Protein AF-A0A7J8MWJ6-F1 (afdb_monomer_lite)

Radius of gyration: 22.15 Å; chains: 1; bounding box: 39×60×74 Å

Sequence (173 aa):
MPGTSEEMNQNSCANGLIQNSNGSLEEKLDELRHLMGKMEGDPLRIVGVGAGAWGSVFTALLQDSYGHLRDKVLIRIWRRPGKIVDKATAEHLFEVINSREDVLRRLIRRCAYLKYVEARLGDRTLYADEILKDGFCLNMIDTPLCPLKVVTNLQEAVWDADIVINGLPSTET

pLDDT: mean 87.88, std 19.72, range [32.34, 98.62]

Structure (mmCIF, N/CA/C/O backbone):
data_AF-A0A7J8MWJ6-F1
#
_entry.id   AF-A0A7J8MWJ6-F1
#
loop_
_atom_site.group_PDB
_atom_site.id
_atom_site.type_symbol
_atom_site.label_atom_id
_atom_site.label_alt_id
_atom_site.label_comp_id
_atom_site.label_asym_id
_atom_site.label_entity_id
_atom_site.label_seq_id
_atom_site.pdbx_PDB_ins_code
_atom_site.Cartn_x
_atom_site.Cartn_y
_atom_site.Cartn_z
_atom_site.occupancy
_atom_site.B_iso_or_equiv
_atom_site.auth_seq_id
_atom_site.auth_comp_id
_atom_site.auth_asym_id
_atom_site.auth_atom_id
_atom_site.pdbx_PDB_model_num
ATOM 1 N N . MET A 1 1 ? -0.808 43.555 56.488 1.00 38.00 1 MET A N 1
ATOM 2 C CA . MET A 1 1 ? -1.208 44.323 55.291 1.00 38.00 1 MET A CA 1
ATOM 3 C C . MET A 1 1 ? -0.033 44.298 54.316 1.00 38.00 1 MET A C 1
ATOM 5 O O . MET A 1 1 ? 0.822 45.168 54.416 1.00 38.00 1 MET A O 1
ATOM 9 N N . PRO A 1 2 ? 0.113 43.250 53.487 1.00 34.22 2 PRO A N 1
ATOM 10 C CA . PRO A 1 2 ? 1.170 43.175 52.484 1.00 34.22 2 PRO A CA 1
ATOM 11 C C . PRO A 1 2 ? 0.723 43.844 51.178 1.00 34.22 2 PRO A C 1
ATOM 13 O O . PRO A 1 2 ? -0.442 43.751 50.796 1.00 34.22 2 PRO A O 1
ATOM 16 N N . GLY A 1 3 ? 1.659 44.548 50.542 1.00 33.34 3 GLY A N 1
ATOM 17 C CA . GLY A 1 3 ? 1.476 45.249 49.277 1.00 33.34 3 GLY A CA 1
ATOM 18 C C . GLY A 1 3 ? 1.374 44.303 48.082 1.00 33.34 3 GLY A C 1
ATOM 19 O O . GLY A 1 3 ? 2.004 43.249 48.037 1.00 33.34 3 GLY A O 1
ATOM 20 N N . THR A 1 4 ? 0.544 44.719 47.138 1.00 39.56 4 THR A N 1
ATOM 21 C CA . THR A 1 4 ? 0.190 44.079 45.875 1.00 39.56 4 THR A CA 1
ATOM 22 C C . THR A 1 4 ? 1.368 44.099 44.899 1.00 39.56 4 THR A C 1
ATOM 24 O O . THR A 1 4 ? 1.900 45.164 44.599 1.00 39.56 4 THR A O 1
ATOM 27 N N . SER A 1 5 ? 1.748 42.936 44.372 1.00 37.25 5 SER A N 1
ATOM 28 C CA . SER A 1 5 ? 2.574 42.808 43.169 1.00 37.25 5 SER A CA 1
ATOM 29 C C . SER A 1 5 ? 1.664 42.507 41.978 1.00 37.25 5 SER A C 1
ATOM 31 O O . SER A 1 5 ? 0.960 41.499 41.976 1.00 37.25 5 SER A O 1
ATOM 33 N N . GLU A 1 6 ? 1.653 43.408 40.997 1.00 39.41 6 GLU A N 1
ATOM 34 C CA . GLU A 1 6 ? 0.983 43.240 39.707 1.00 39.41 6 GLU A CA 1
ATOM 35 C C . GLU A 1 6 ? 1.695 42.153 38.886 1.00 39.41 6 GLU A C 1
ATOM 37 O O . GLU A 1 6 ? 2.833 42.337 38.455 1.00 39.41 6 GLU A O 1
ATOM 42 N N . GLU A 1 7 ? 1.031 41.017 38.655 1.00 35.88 7 GLU A N 1
ATOM 43 C CA . GLU A 1 7 ? 1.452 40.044 37.644 1.00 35.88 7 GLU A CA 1
ATOM 44 C C . GLU A 1 7 ? 0.808 40.390 36.299 1.00 35.88 7 GLU A C 1
ATOM 46 O O . GLU A 1 7 ? -0.409 40.371 36.107 1.00 35.88 7 GLU A O 1
ATOM 51 N N . MET A 1 8 ? 1.675 40.752 35.359 1.00 32.66 8 MET A N 1
ATOM 52 C CA . MET A 1 8 ? 1.352 41.148 34.000 1.00 32.66 8 MET A CA 1
ATOM 53 C C . MET A 1 8 ? 1.012 39.899 33.169 1.00 32.66 8 MET A C 1
ATOM 55 O O . MET A 1 8 ? 1.901 39.158 32.754 1.00 32.66 8 MET A O 1
ATOM 59 N N . ASN A 1 9 ? -0.280 39.666 32.920 1.00 36.88 9 ASN A N 1
ATOM 60 C CA . ASN A 1 9 ? -0.771 38.612 32.026 1.00 36.88 9 ASN A CA 1
ATOM 61 C C . ASN A 1 9 ? -0.345 38.891 30.574 1.00 36.88 9 ASN A C 1
ATOM 63 O O . ASN A 1 9 ? -1.015 39.614 29.834 1.00 36.88 9 ASN A O 1
ATOM 67 N N . GLN A 1 10 ? 0.767 38.295 30.145 1.00 36.34 10 GLN A N 1
ATOM 68 C CA . GLN A 1 10 ? 1.124 38.209 28.732 1.00 36.34 10 GLN A CA 1
ATOM 69 C C . GLN A 1 10 ? 0.437 36.987 28.112 1.00 36.34 10 GLN A C 1
ATOM 71 O O . GLN A 1 10 ? 0.953 35.872 28.148 1.00 36.34 10 GLN A O 1
ATOM 76 N N . ASN A 1 11 ? -0.733 37.215 27.511 1.00 40.97 11 ASN A N 1
ATOM 77 C CA . ASN A 1 11 ? -1.387 36.260 26.616 1.00 40.97 11 ASN A CA 1
ATOM 78 C C . ASN A 1 11 ? -0.531 36.059 25.357 1.00 40.97 11 ASN A C 1
ATOM 80 O O . ASN A 1 11 ? -0.718 36.728 24.341 1.00 40.97 11 ASN A O 1
ATOM 84 N N . SER A 1 12 ? 0.404 35.117 25.423 1.00 35.53 12 SER A N 1
ATOM 85 C CA . SER A 1 12 ? 1.045 34.553 24.239 1.00 35.53 12 SER A CA 1
ATOM 86 C C . SER A 1 12 ? 0.190 33.387 23.751 1.00 35.53 12 SER A C 1
ATOM 88 O O . SER A 1 12 ? 0.091 32.362 24.421 1.00 35.53 12 SER A O 1
ATOM 90 N N . CYS A 1 13 ? -0.463 33.551 22.597 1.00 39.41 13 CYS A N 1
ATOM 91 C CA . CYS A 1 13 ? -1.146 32.463 21.896 1.00 39.41 13 CYS A CA 1
ATOM 92 C C . CYS A 1 13 ? -0.139 31.356 21.551 1.00 39.41 13 CYS A C 1
ATOM 94 O O . CYS A 1 13 ? 0.545 31.419 20.530 1.00 39.41 13 CYS A O 1
ATOM 96 N N . ALA A 1 14 ? -0.051 30.337 22.404 1.00 32.34 14 ALA A N 1
ATOM 97 C CA . ALA A 1 14 ? 0.718 29.130 22.151 1.00 32.34 14 ALA A CA 1
ATOM 98 C C . ALA A 1 14 ? -0.112 28.171 21.282 1.00 32.34 14 ALA A C 1
ATOM 100 O O . ALA A 1 14 ? -0.786 27.269 21.777 1.00 32.34 14 ALA A O 1
ATOM 101 N N . ASN A 1 15 ? -0.059 28.363 19.963 1.00 45.97 15 ASN A N 1
ATOM 102 C CA . ASN A 1 15 ? -0.370 27.281 19.034 1.00 45.97 15 ASN A CA 1
ATOM 103 C C . ASN A 1 15 ? 0.632 26.143 19.277 1.00 45.97 15 ASN A C 1
ATOM 105 O O . ASN A 1 15 ? 1.823 26.316 19.027 1.00 45.97 15 ASN A O 1
ATOM 109 N N . GLY A 1 16 ? 0.150 24.985 19.738 1.00 41.19 16 GLY A N 1
ATOM 110 C CA . GLY A 1 16 ? 0.915 23.734 19.673 1.00 41.19 16 GLY A CA 1
ATOM 111 C C . GLY A 1 16 ? 1.237 23.018 20.985 1.00 41.19 16 GLY A C 1
ATOM 112 O O . GLY A 1 16 ? 2.130 22.179 20.981 1.00 41.19 16 GLY A O 1
ATOM 113 N N . LEU A 1 17 ? 0.524 23.269 22.085 1.00 39.00 17 LEU A N 1
ATOM 114 C CA . LEU A 1 17 ? 0.589 22.398 23.266 1.00 39.00 17 LEU A CA 1
ATOM 115 C C . LEU A 1 17 ? -0.744 21.673 23.450 1.00 39.00 17 LEU A C 1
ATOM 117 O O . LEU A 1 17 ? -1.588 22.043 24.262 1.00 39.00 17 LEU A O 1
ATOM 121 N N . ILE A 1 18 ? -0.916 20.605 22.666 1.00 45.00 18 ILE A N 1
ATOM 122 C CA . ILE A 1 18 ? -1.788 19.505 23.074 1.00 45.00 18 ILE A CA 1
ATOM 123 C C . ILE A 1 18 ? -1.241 19.060 24.428 1.00 45.00 18 ILE A C 1
ATOM 125 O O . ILE A 1 18 ? -0.096 18.613 24.519 1.00 45.00 18 ILE A O 1
ATOM 129 N N . GLN A 1 19 ? -2.030 19.249 25.483 1.00 40.69 19 GLN A N 1
ATOM 130 C CA . GLN A 1 19 ? -1.752 18.656 26.780 1.00 40.69 19 GLN A CA 1
ATOM 131 C C . GLN A 1 19 ? -1.694 17.143 26.561 1.00 40.69 19 GLN A C 1
ATOM 133 O O . GLN A 1 19 ? -2.716 16.487 26.380 1.00 40.69 19 GLN A O 1
ATOM 138 N N . ASN A 1 20 ? -0.478 16.607 26.466 1.00 42.56 20 ASN A N 1
ATOM 139 C CA . ASN A 1 20 ? -0.250 15.181 26.343 1.00 42.56 20 ASN A CA 1
ATOM 140 C C . ASN A 1 20 ? -0.668 14.558 27.676 1.00 42.56 20 ASN A C 1
ATOM 142 O O . ASN A 1 20 ? 0.092 14.572 28.642 1.00 42.56 20 ASN A O 1
ATOM 146 N N . SER A 1 21 ? -1.892 14.037 27.741 1.00 44.75 21 SER A N 1
ATOM 147 C CA . SER A 1 21 ? -2.239 13.044 28.748 1.00 44.75 21 SER A CA 1
ATOM 148 C C . SER A 1 21 ? -1.232 11.895 28.624 1.00 44.75 21 SER A C 1
ATOM 150 O O . SER A 1 21 ? -0.964 11.406 27.519 1.00 44.75 21 SER A O 1
ATOM 152 N N . ASN A 1 22 ? -0.634 11.515 29.755 1.00 48.06 22 ASN A N 1
ATOM 153 C CA . ASN A 1 22 ? 0.388 10.472 29.916 1.00 48.06 22 ASN A CA 1
ATOM 154 C C . ASN A 1 22 ? -0.149 9.044 29.662 1.00 48.06 22 ASN A C 1
ATOM 156 O O . ASN A 1 22 ? 0.243 8.114 30.358 1.00 48.06 22 ASN A O 1
ATOM 160 N N . GLY A 1 23 ? -1.068 8.867 28.714 1.00 59.62 23 GLY A N 1
ATOM 161 C CA . GLY A 1 23 ? -1.583 7.554 28.335 1.00 59.62 23 GLY A CA 1
ATOM 162 C C . GLY A 1 23 ? -0.655 6.847 27.350 1.00 59.62 23 GLY A C 1
ATOM 163 O O . GLY A 1 23 ? -0.037 7.499 26.496 1.00 59.62 23 GLY A O 1
ATOM 164 N N . SER A 1 24 ? -0.562 5.520 27.451 1.00 85.31 24 SER A N 1
ATOM 165 C CA . SER A 1 24 ? 0.116 4.709 26.435 1.00 85.31 24 SER A CA 1
ATOM 166 C C . SER A 1 24 ? -0.568 4.884 25.064 1.00 85.31 24 SER A C 1
ATOM 168 O O . SER A 1 24 ? -1.748 5.226 24.977 1.00 85.31 24 SER A O 1
ATOM 170 N N . LEU A 1 25 ? 0.163 4.684 23.957 1.00 87.25 25 LEU A N 1
ATOM 171 C CA . LEU A 1 25 ? -0.408 4.772 22.598 1.00 87.25 25 LEU A CA 1
ATOM 172 C C . LEU A 1 25 ? -1.637 3.861 22.438 1.00 87.25 25 LEU A C 1
ATOM 174 O O . LEU A 1 25 ? -2.593 4.202 21.744 1.00 87.25 25 LEU A O 1
ATOM 178 N N . GLU A 1 26 ? -1.585 2.712 23.103 1.00 91.06 26 GLU A N 1
ATOM 179 C CA . GLU A 1 26 ? -2.638 1.713 23.140 1.00 91.06 26 GLU A CA 1
ATOM 180 C C . GLU A 1 26 ? -3.887 2.216 23.878 1.00 91.06 26 GLU A C 1
ATOM 182 O O . GLU A 1 26 ? -4.984 2.091 23.346 1.00 91.06 26 GLU A O 1
ATOM 187 N N . GLU A 1 27 ? -3.727 2.881 25.026 1.00 92.19 27 GLU A N 1
ATOM 188 C CA . GLU A 1 27 ? -4.843 3.487 25.771 1.00 92.19 27 GLU A CA 1
ATOM 189 C C . GLU A 1 27 ? -5.557 4.563 24.949 1.00 92.19 27 GLU A C 1
ATOM 191 O O . GLU A 1 27 ? -6.781 4.566 24.870 1.00 92.19 27 GLU A O 1
ATOM 196 N N . LYS A 1 28 ? -4.810 5.434 24.257 1.00 92.12 28 LYS A N 1
ATOM 197 C CA . LYS A 1 28 ? -5.412 6.447 23.368 1.00 92.12 28 LYS A CA 1
ATOM 198 C C . LYS A 1 28 ? -6.177 5.812 22.205 1.00 92.12 28 LYS A C 1
ATOM 200 O O . LYS A 1 28 ? -7.191 6.349 21.757 1.00 92.12 28 LYS A O 1
ATOM 205 N N . LEU A 1 29 ? -5.693 4.679 21.697 1.00 93.88 29 LEU A N 1
ATOM 206 C CA . LEU A 1 29 ? -6.387 3.922 20.659 1.00 93.88 29 LEU A CA 1
ATOM 207 C C . LEU A 1 29 ? -7.659 3.261 21.207 1.00 93.88 29 LEU A C 1
ATOM 209 O O . LEU A 1 29 ? -8.673 3.259 20.512 1.00 93.88 29 LEU A O 1
ATOM 213 N N . ASP A 1 30 ? -7.635 2.743 22.433 1.00 94.25 30 ASP A N 1
ATOM 214 C CA . ASP A 1 30 ? -8.821 2.192 23.098 1.00 94.25 30 ASP A CA 1
ATOM 215 C C . ASP A 1 30 ? -9.860 3.272 23.403 1.00 94.25 30 ASP A C 1
ATOM 217 O O . ASP A 1 30 ? -11.043 3.079 23.128 1.00 94.25 30 ASP A O 1
ATOM 221 N N . GLU A 1 31 ? -9.434 4.450 23.859 1.00 94.06 31 GLU A N 1
ATOM 222 C CA . GLU A 1 31 ? -10.309 5.618 23.998 1.00 94.06 31 GLU A CA 1
ATOM 223 C C . GLU A 1 31 ? -10.978 5.961 22.661 1.00 94.06 31 GLU A C 1
ATOM 225 O O . GLU A 1 31 ? -12.200 6.107 22.596 1.00 94.06 31 GLU A O 1
ATOM 230 N N . LEU A 1 32 ? -10.209 6.019 21.566 1.00 94.56 32 LEU A N 1
ATOM 231 C CA . LEU A 1 32 ? -10.752 6.270 20.228 1.00 94.56 32 LEU A CA 1
ATOM 232 C C . LEU A 1 32 ? -11.725 5.169 19.778 1.00 94.56 32 LEU A C 1
ATOM 234 O O . LEU A 1 32 ? -12.770 5.469 19.198 1.00 94.56 32 LEU A O 1
ATOM 238 N N . ARG A 1 33 ? -11.413 3.899 20.057 1.00 95.94 33 ARG A N 1
ATOM 239 C CA . ARG A 1 33 ? -12.297 2.754 19.788 1.00 95.94 33 ARG A CA 1
ATOM 240 C C . ARG A 1 33 ? -13.620 2.911 20.529 1.00 95.94 33 ARG A C 1
ATOM 242 O O . ARG A 1 33 ? -14.676 2.814 19.904 1.00 95.94 33 ARG A O 1
ATOM 249 N N . HIS A 1 34 ? -13.581 3.216 21.821 1.00 94.38 34 HIS A N 1
ATOM 250 C CA . HIS A 1 34 ? -14.784 3.425 22.624 1.00 94.38 34 HIS A CA 1
ATOM 251 C C . HIS A 1 34 ? -15.603 4.627 22.143 1.00 94.38 34 HIS A C 1
ATOM 253 O O . HIS A 1 34 ? -16.823 4.517 22.026 1.00 94.38 34 HIS A O 1
ATOM 259 N N . LEU A 1 35 ? -14.953 5.738 21.775 1.00 95.00 35 LEU A N 1
ATOM 260 C CA . LEU A 1 35 ? -15.621 6.899 21.171 1.00 95.00 35 LEU A CA 1
ATOM 261 C C . LEU A 1 35 ? -16.319 6.552 19.849 1.00 95.00 35 LEU A C 1
ATOM 263 O O . LEU A 1 35 ? -17.357 7.128 19.529 1.00 95.00 35 LEU A O 1
ATOM 267 N N . MET A 1 36 ? -15.784 5.586 19.102 1.00 94.44 36 MET A N 1
ATOM 268 C CA . MET A 1 36 ? -16.372 5.083 17.859 1.00 94.44 36 MET A CA 1
ATOM 269 C C . MET A 1 36 ? -17.412 3.975 18.074 1.00 94.44 36 MET A C 1
ATOM 271 O O . MET A 1 36 ? -17.870 3.364 17.110 1.00 94.44 36 MET A O 1
ATOM 275 N N . GLY A 1 37 ? -17.801 3.709 19.326 1.00 94.56 37 GLY A N 1
ATOM 276 C CA . GLY A 1 37 ? -18.794 2.693 19.671 1.00 94.56 37 GLY A CA 1
ATOM 277 C C . GLY A 1 37 ? -18.292 1.260 19.490 1.00 94.56 37 GLY A C 1
ATOM 278 O O . GLY A 1 37 ? -19.100 0.340 19.354 1.00 94.56 37 GLY A O 1
ATOM 279 N N . LYS A 1 38 ? -16.970 1.052 19.465 1.00 95.75 38 LYS A N 1
ATOM 280 C CA . LYS A 1 38 ? -16.384 -0.284 19.358 1.00 95.75 38 LYS A CA 1
ATOM 281 C C . LYS A 1 38 ? -16.556 -1.066 20.647 1.00 95.75 38 LYS A C 1
ATOM 283 O O . LYS A 1 38 ? -16.294 -0.568 21.742 1.00 95.75 38 LYS A O 1
ATOM 288 N N . MET A 1 39 ? -16.974 -2.317 20.482 1.00 91.94 39 MET A N 1
ATOM 289 C CA . MET A 1 39 ? -17.006 -3.302 21.556 1.00 91.94 39 MET A CA 1
ATOM 290 C C . MET A 1 39 ? -15.612 -3.888 21.790 1.00 91.94 39 MET A C 1
ATOM 292 O O . MET A 1 39 ? -14.735 -3.813 20.925 1.00 91.94 39 MET A O 1
ATOM 296 N N . GLU A 1 40 ? -15.433 -4.516 22.950 1.00 88.62 40 GLU A N 1
ATOM 297 C CA . GLU A 1 40 ? -14.201 -5.228 23.276 1.00 88.62 40 GLU A CA 1
ATOM 298 C C . GLU A 1 40 ? -13.879 -6.276 22.200 1.00 88.62 40 GLU A C 1
ATOM 300 O O . GLU A 1 40 ? -14.753 -7.021 21.753 1.00 88.62 40 GLU A O 1
ATOM 305 N N . GLY A 1 41 ? -12.626 -6.297 21.746 1.00 88.31 41 GLY A N 1
ATOM 306 C CA . GLY A 1 41 ? -12.183 -7.157 20.644 1.00 88.31 41 GLY A CA 1
ATOM 307 C C . GLY A 1 41 ? -12.633 -6.771 19.220 1.00 88.31 41 GLY A C 1
ATOM 308 O O . GLY A 1 41 ? -12.158 -7.409 18.282 1.00 88.31 41 GLY A O 1
ATOM 309 N N . ASP A 1 42 ? -13.481 -5.749 19.001 1.00 94.31 42 ASP A N 1
ATOM 310 C CA . ASP A 1 42 ? -13.736 -5.235 17.638 1.00 94.31 42 ASP A CA 1
ATOM 311 C C . ASP A 1 42 ? -12.666 -4.195 17.261 1.00 94.31 42 ASP A C 1
ATOM 313 O O . ASP A 1 42 ? -12.529 -3.173 17.954 1.00 94.31 42 ASP A O 1
ATOM 317 N N . PRO A 1 43 ? -11.875 -4.420 16.196 1.00 96.50 43 PRO A N 1
ATOM 318 C CA . PRO A 1 43 ? -10.844 -3.476 15.804 1.00 96.50 43 PRO A CA 1
ATOM 319 C C . PRO A 1 43 ? -11.441 -2.230 15.144 1.00 96.50 43 PRO A C 1
ATOM 321 O O . PRO A 1 43 ? -12.433 -2.289 14.412 1.00 96.50 43 PRO A O 1
ATOM 324 N N . LEU A 1 44 ? -10.762 -1.100 15.326 1.00 97.69 44 LEU A N 1
ATOM 325 C CA . LEU A 1 44 ? -10.988 0.111 14.549 1.00 97.69 44 LEU A CA 1
ATOM 326 C C . LEU A 1 44 ? -10.475 -0.091 13.116 1.00 97.69 44 LEU A C 1
ATOM 328 O O . LEU A 1 44 ? -9.293 -0.355 12.892 1.00 97.69 44 LEU A O 1
ATOM 332 N N . ARG A 1 45 ? -11.353 0.030 12.125 1.00 97.94 45 ARG A N 1
ATOM 333 C CA . ARG A 1 45 ? -11.043 -0.172 10.707 1.00 97.94 45 ARG A CA 1
ATOM 334 C C . ARG A 1 45 ? -10.823 1.178 10.037 1.00 97.94 45 ARG A C 1
ATOM 336 O O . ARG A 1 45 ? -11.761 1.945 9.825 1.00 97.94 45 ARG A O 1
ATOM 343 N N . ILE A 1 46 ? -9.575 1.454 9.675 1.00 98.25 46 ILE A N 1
ATOM 344 C CA . ILE A 1 46 ? -9.155 2.707 9.043 1.00 98.25 46 ILE A CA 1
ATOM 345 C C . ILE A 1 46 ? -8.822 2.457 7.573 1.00 98.25 46 ILE A C 1
ATOM 347 O O . ILE A 1 46 ? -8.111 1.509 7.223 1.00 98.25 46 ILE A O 1
ATOM 351 N N . VAL A 1 47 ? -9.318 3.333 6.702 1.00 98.62 47 VAL A N 1
ATOM 352 C CA . VAL A 1 47 ? -9.149 3.231 5.252 1.00 98.62 47 VAL A CA 1
ATOM 353 C C . VAL A 1 47 ? -8.609 4.529 4.684 1.00 98.62 47 VAL A C 1
ATOM 355 O O . VAL A 1 47 ? -9.284 5.552 4.723 1.00 98.62 47 VAL A O 1
ATOM 358 N N . GLY A 1 48 ? -7.428 4.477 4.072 1.00 98.06 48 GLY A N 1
ATOM 359 C CA . GLY A 1 48 ? -6.962 5.534 3.176 1.00 98.06 48 GLY A CA 1
ATOM 360 C C . GLY A 1 48 ? -7.562 5.365 1.780 1.00 98.06 48 GLY A C 1
ATOM 361 O O . GLY A 1 48 ? -7.379 4.321 1.160 1.00 98.06 48 GLY A O 1
ATOM 362 N N . VAL A 1 49 ? -8.259 6.367 1.251 1.00 97.94 49 VAL A N 1
ATOM 363 C CA . VAL A 1 49 ? -8.786 6.376 -0.122 1.00 97.94 49 VAL A CA 1
ATOM 364 C C . VAL A 1 49 ? -7.863 7.210 -0.997 1.00 97.94 49 VAL A C 1
ATOM 366 O O . VAL A 1 49 ? -7.821 8.429 -0.880 1.00 97.94 49 VAL A O 1
ATOM 369 N N . GLY A 1 50 ? -7.144 6.550 -1.905 1.00 95.75 50 GLY A N 1
ATOM 370 C CA . GLY A 1 50 ? -6.208 7.198 -2.817 1.00 95.75 50 GLY A CA 1
ATOM 371 C C . GLY A 1 50 ? -4.762 6.854 -2.480 1.00 95.75 50 GLY A C 1
ATOM 372 O O . GLY A 1 50 ? -4.225 7.258 -1.458 1.00 95.75 50 GLY A O 1
ATOM 373 N N . ALA A 1 51 ? -4.101 6.144 -3.391 1.00 95.31 51 ALA A N 1
ATOM 374 C CA . ALA A 1 51 ? -2.709 5.721 -3.250 1.00 95.31 51 ALA A CA 1
ATOM 375 C C . ALA A 1 51 ? -1.748 6.573 -4.096 1.00 95.31 51 ALA A C 1
ATOM 377 O O . ALA A 1 51 ? -0.921 6.052 -4.849 1.00 95.31 51 ALA A O 1
ATOM 378 N N . GLY A 1 52 ? -1.916 7.896 -4.024 1.00 94.19 52 GLY A N 1
ATOM 379 C CA . GLY A 1 52 ? -0.923 8.860 -4.505 1.00 94.19 52 GLY A CA 1
ATOM 380 C C . GLY A 1 52 ? 0.240 8.996 -3.518 1.00 94.19 52 GLY A C 1
ATOM 381 O O . GLY A 1 52 ? 0.339 8.221 -2.568 1.00 94.19 52 GLY A O 1
ATOM 382 N N . ALA A 1 53 ? 1.098 10.000 -3.712 1.00 93.62 53 ALA A N 1
ATOM 383 C CA . ALA A 1 53 ? 2.212 10.285 -2.803 1.00 93.62 53 ALA A CA 1
ATOM 384 C C . ALA A 1 53 ? 1.716 10.474 -1.354 1.00 93.62 53 ALA A C 1
ATOM 386 O O . ALA A 1 53 ? 2.021 9.661 -0.485 1.00 93.62 53 ALA A O 1
ATOM 387 N N . TRP A 1 54 ? 0.843 11.463 -1.131 1.00 94.12 54 TRP A N 1
ATOM 388 C CA . TRP A 1 54 ? 0.290 11.773 0.191 1.00 94.12 54 TRP A CA 1
ATOM 389 C C . TRP A 1 54 ? -0.492 10.621 0.818 1.00 94.12 54 TRP A C 1
ATOM 391 O O . TRP A 1 54 ? -0.177 10.212 1.931 1.00 94.12 54 TRP A O 1
ATOM 401 N N . GLY A 1 55 ? -1.475 10.060 0.109 1.00 95.81 55 GLY A N 1
ATOM 402 C CA . GLY A 1 55 ? -2.304 8.990 0.667 1.00 95.81 55 GLY A CA 1
ATOM 403 C C . GLY A 1 55 ? -1.513 7.725 1.022 1.00 95.81 55 GLY A C 1
ATOM 404 O O . GLY A 1 55 ? -1.783 7.105 2.052 1.00 95.81 55 GLY A O 1
ATOM 405 N N . SER A 1 56 ? -0.481 7.380 0.238 1.00 96.62 56 SER A N 1
ATOM 406 C CA . SER A 1 56 ? 0.393 6.236 0.541 1.00 96.62 56 SER A CA 1
ATOM 407 C C . SER A 1 56 ? 1.287 6.503 1.749 1.00 96.62 56 SER A C 1
ATOM 409 O O . SER A 1 56 ? 1.354 5.658 2.637 1.00 96.62 56 SER A O 1
ATOM 411 N N . VAL A 1 57 ? 1.936 7.672 1.817 1.00 96.25 57 VAL A N 1
ATOM 412 C CA . VAL A 1 57 ? 2.796 8.046 2.954 1.00 96.25 57 VAL A CA 1
ATOM 413 C C . VAL A 1 57 ? 1.983 8.129 4.240 1.00 96.25 57 VAL A C 1
ATOM 415 O O . VAL A 1 57 ? 2.360 7.532 5.242 1.00 96.25 57 VAL A O 1
ATOM 418 N N . PHE A 1 58 ? 0.841 8.813 4.209 1.00 97.38 58 PHE A N 1
ATOM 419 C CA . PHE A 1 58 ? -0.005 8.978 5.386 1.00 97.38 58 PHE A CA 1
ATOM 420 C C . PHE A 1 58 ? -0.505 7.629 5.914 1.00 97.38 58 PHE A C 1
ATOM 422 O O . PHE A 1 58 ? -0.400 7.344 7.106 1.00 97.38 58 PHE A O 1
ATOM 429 N N . THR A 1 59 ? -0.975 6.750 5.022 1.00 98.19 59 THR A N 1
ATOM 430 C CA . THR A 1 59 ? -1.423 5.411 5.431 1.00 98.19 59 THR A CA 1
ATOM 431 C C . THR A 1 59 ? -0.261 4.549 5.929 1.00 98.19 59 THR A C 1
ATOM 433 O O . THR A 1 59 ? -0.434 3.791 6.880 1.00 98.19 59 THR A O 1
ATOM 436 N N . ALA A 1 60 ? 0.932 4.680 5.341 1.00 97.81 60 ALA A N 1
ATOM 437 C CA . ALA A 1 60 ? 2.135 4.002 5.818 1.00 97.81 60 ALA A CA 1
ATOM 438 C C . ALA A 1 60 ? 2.550 4.460 7.220 1.00 97.81 60 ALA A C 1
ATOM 440 O O . ALA A 1 60 ? 2.889 3.614 8.040 1.00 97.81 60 ALA A O 1
ATOM 441 N N . LEU A 1 61 ? 2.454 5.754 7.532 1.00 97.56 61 LEU A N 1
ATOM 442 C CA . LEU A 1 61 ? 2.728 6.269 8.878 1.00 97.56 61 LEU A CA 1
ATOM 443 C C . LEU A 1 61 ? 1.746 5.713 9.913 1.00 97.56 61 LEU A C 1
ATOM 445 O O . LEU A 1 61 ? 2.166 5.313 10.999 1.00 97.56 61 LEU A O 1
ATOM 449 N N . LEU A 1 62 ? 0.455 5.623 9.571 1.00 97.44 62 LEU A N 1
ATOM 450 C CA . LEU A 1 62 ? -0.528 4.961 10.432 1.00 97.44 62 LEU A CA 1
ATOM 451 C C . LEU A 1 62 ? -0.195 3.477 10.619 1.00 97.44 62 LEU A C 1
ATOM 453 O O . LEU A 1 62 ? -0.224 2.971 11.739 1.00 97.44 62 LEU A O 1
ATOM 457 N N . GLN A 1 63 ? 0.132 2.776 9.533 1.00 97.69 63 GLN A N 1
ATOM 458 C CA . GLN A 1 63 ? 0.462 1.352 9.572 1.00 97.69 63 GLN A CA 1
ATOM 459 C C . GLN A 1 63 ? 1.728 1.077 10.391 1.00 97.69 63 GLN A C 1
ATOM 461 O O . GLN A 1 63 ? 1.779 0.073 11.097 1.00 97.69 63 GLN A O 1
ATOM 466 N N . ASP A 1 64 ? 2.733 1.943 10.308 1.00 95.88 64 ASP A N 1
ATOM 467 C CA . ASP A 1 64 ? 3.973 1.830 11.076 1.00 95.88 64 ASP A CA 1
ATOM 468 C C . ASP A 1 64 ? 3.728 2.107 12.567 1.00 95.88 64 ASP A C 1
ATOM 470 O O . ASP A 1 64 ? 4.124 1.321 13.427 1.00 95.88 64 ASP A O 1
ATOM 474 N N . SER A 1 65 ? 2.960 3.161 12.865 1.00 95.31 65 SER A N 1
ATOM 475 C CA . SER A 1 65 ? 2.665 3.580 14.240 1.00 95.31 65 SER A CA 1
ATOM 476 C C . SER A 1 65 ? 1.742 2.609 14.978 1.00 95.31 65 SER A C 1
ATOM 478 O O . SER A 1 65 ? 1.963 2.334 16.151 1.00 95.31 65 SER A O 1
ATOM 480 N N . TYR A 1 66 ? 0.712 2.080 14.312 1.00 96.06 66 TYR A N 1
ATOM 481 C CA . TYR A 1 66 ? -0.372 1.341 14.974 1.00 96.06 66 TYR A CA 1
ATOM 482 C C . TYR A 1 66 ? -0.537 -0.101 14.490 1.00 96.06 66 TYR A C 1
ATOM 484 O O . TYR A 1 66 ? -1.156 -0.918 15.165 1.00 96.06 66 TYR A O 1
ATOM 492 N N . GLY A 1 67 ? 0.016 -0.463 13.332 1.00 95.00 67 GLY A N 1
ATOM 493 C CA . GLY A 1 67 ? -0.276 -1.739 12.672 1.00 95.00 67 GLY A CA 1
ATOM 494 C C . GLY A 1 67 ? 0.289 -2.991 13.350 1.00 95.00 67 GLY A C 1
ATOM 495 O O . GLY A 1 67 ? 0.056 -4.106 12.870 1.00 95.00 67 GLY A O 1
ATOM 496 N N . HIS A 1 68 ? 1.035 -2.826 14.444 1.00 95.25 68 HIS A N 1
ATOM 497 C CA . HIS A 1 68 ? 1.432 -3.916 15.330 1.00 95.25 68 HIS A CA 1
ATOM 498 C C . HIS A 1 68 ? 0.297 -4.336 16.288 1.00 95.25 68 HIS A C 1
ATOM 500 O O . HIS A 1 68 ? 0.243 -5.507 16.655 1.00 95.25 68 HIS A O 1
ATOM 506 N N . LEU A 1 69 ? -0.655 -3.443 16.593 1.00 95.38 69 LEU A N 1
ATOM 507 C CA . LEU A 1 69 ? -1.838 -3.674 17.442 1.00 95.38 69 LEU A CA 1
ATOM 508 C C . LEU A 1 69 ? -3.012 -4.253 16.630 1.00 95.38 69 LEU A C 1
ATOM 510 O O . LEU A 1 69 ? -4.088 -3.663 16.530 1.00 95.38 69 LEU A O 1
ATOM 514 N N . ARG A 1 70 ? -2.787 -5.381 15.951 1.00 92.56 70 ARG A N 1
ATOM 515 C CA . ARG A 1 70 ? -3.706 -5.915 14.918 1.00 92.56 70 ARG A CA 1
ATOM 516 C C . ARG A 1 70 ? -5.090 -6.318 15.432 1.00 92.56 70 ARG A C 1
ATOM 518 O O . ARG A 1 70 ? -6.025 -6.410 14.642 1.00 92.56 70 ARG A O 1
ATOM 525 N N . ASP A 1 71 ? -5.198 -6.599 16.719 1.00 94.44 71 ASP A N 1
ATOM 526 C CA . ASP A 1 71 ? -6.434 -6.878 17.447 1.00 94.44 71 ASP A CA 1
ATOM 527 C C . ASP A 1 71 ? -7.245 -5.604 17.741 1.00 94.44 71 ASP A C 1
ATOM 529 O O . ASP A 1 71 ? -8.463 -5.670 17.895 1.00 94.44 71 ASP A O 1
ATOM 533 N N . LYS A 1 72 ? -6.593 -4.436 17.745 1.00 95.75 72 LYS A N 1
ATOM 534 C CA . LYS A 1 72 ? -7.213 -3.138 18.045 1.00 95.75 72 LYS A CA 1
ATOM 535 C C . LYS A 1 72 ? -7.455 -2.280 16.815 1.00 95.75 72 LYS A C 1
ATOM 537 O O . LYS A 1 72 ? -8.394 -1.487 16.805 1.00 95.75 72 LYS A O 1
ATOM 542 N N . VAL A 1 73 ? -6.642 -2.424 15.769 1.00 97.12 73 VAL A N 1
ATOM 543 C CA . VAL A 1 73 ? -6.744 -1.600 14.560 1.00 97.12 73 VAL A CA 1
ATOM 544 C C . VAL A 1 73 ? -6.373 -2.366 13.298 1.00 97.12 73 VAL A C 1
ATOM 546 O O . VAL A 1 73 ? -5.391 -3.107 13.235 1.00 97.12 73 VAL A O 1
ATOM 549 N N . LEU A 1 74 ? -7.161 -2.146 12.251 1.00 97.56 74 LEU A N 1
ATOM 550 C CA . LEU A 1 74 ? -6.925 -2.673 10.916 1.00 97.56 74 LEU A CA 1
ATOM 551 C C . LEU A 1 74 ? -6.839 -1.512 9.934 1.00 97.56 74 LEU A C 1
ATOM 553 O O . LEU A 1 74 ? -7.813 -0.796 9.716 1.00 97.56 74 LEU A O 1
ATOM 557 N N . ILE A 1 75 ? -5.672 -1.349 9.316 1.00 98.38 75 ILE A N 1
ATOM 558 C CA . ILE A 1 75 ? -5.402 -0.262 8.378 1.00 98.38 75 ILE A CA 1
ATOM 559 C C . ILE A 1 75 ? -5.290 -0.846 6.975 1.00 98.38 75 ILE A C 1
ATOM 561 O O . ILE A 1 75 ? -4.616 -1.854 6.744 1.00 98.38 75 ILE A O 1
ATOM 565 N N . ARG A 1 76 ? -5.969 -0.217 6.021 1.00 98.12 76 ARG A N 1
ATOM 566 C CA . ARG A 1 76 ? -5.884 -0.562 4.600 1.00 98.12 76 ARG A CA 1
A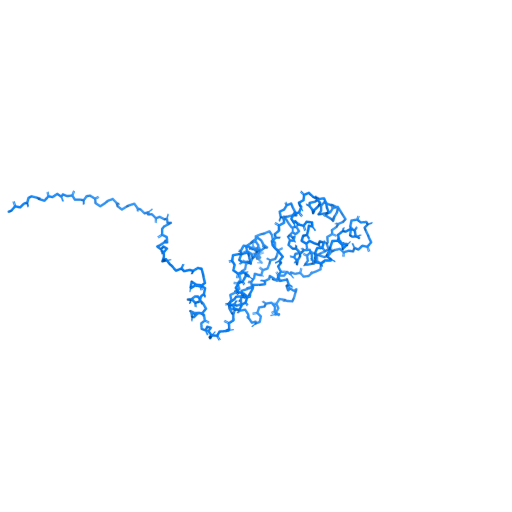TOM 567 C C . ARG A 1 76 ? -5.896 0.689 3.738 1.00 98.12 76 ARG A C 1
ATOM 569 O O . ARG A 1 76 ? -6.340 1.752 4.162 1.00 98.12 76 ARG A O 1
ATOM 576 N N . ILE A 1 77 ? -5.422 0.544 2.509 1.00 98.50 77 ILE A N 1
ATOM 577 C CA . ILE A 1 77 ? -5.442 1.603 1.506 1.00 98.50 77 ILE A CA 1
ATOM 578 C C . ILE A 1 77 ? -6.190 1.130 0.268 1.00 98.50 77 ILE A C 1
ATOM 580 O O . ILE A 1 77 ? -5.940 0.039 -0.248 1.00 98.50 77 ILE A O 1
ATOM 584 N N . TRP A 1 78 ? -7.100 1.958 -0.227 1.00 98.31 78 TRP A N 1
ATOM 585 C CA . TRP A 1 78 ? -7.698 1.777 -1.532 1.00 98.31 78 TRP A CA 1
ATOM 586 C C . TRP A 1 78 ? -6.848 2.431 -2.619 1.00 98.31 78 TRP A C 1
ATOM 588 O O . TRP A 1 78 ? -6.495 3.615 -2.548 1.00 98.31 78 TRP A O 1
ATOM 598 N N . ARG A 1 79 ? -6.582 1.664 -3.675 1.00 96.81 79 ARG A N 1
ATOM 599 C CA . ARG A 1 79 ? -5.950 2.136 -4.904 1.00 96.81 79 ARG A CA 1
ATOM 600 C C . ARG A 1 79 ? -6.819 1.781 -6.105 1.00 96.81 79 ARG A C 1
ATOM 602 O O . ARG A 1 79 ? -7.230 0.637 -6.258 1.00 96.81 79 ARG A O 1
ATOM 609 N N . ARG A 1 80 ? -6.998 2.731 -7.026 1.00 95.69 80 ARG A N 1
ATOM 610 C CA . ARG A 1 80 ? -7.584 2.448 -8.343 1.00 95.69 80 ARG A CA 1
ATOM 611 C C . ARG A 1 80 ? -6.723 1.408 -9.096 1.00 95.69 80 ARG A C 1
ATOM 613 O O . ARG A 1 80 ? -5.534 1.676 -9.301 1.00 95.69 80 ARG A O 1
ATOM 620 N N . PRO A 1 81 ? -7.285 0.260 -9.516 1.00 94.88 81 PRO A N 1
ATOM 621 C CA . PRO A 1 81 ? -6.528 -0.787 -10.201 1.00 94.88 81 PRO A CA 1
ATOM 622 C C . PRO A 1 81 ? -6.127 -0.385 -11.626 1.00 94.88 81 PRO A C 1
ATOM 624 O O . PRO A 1 81 ? -6.641 0.582 -12.189 1.00 94.88 81 PRO A O 1
ATOM 627 N N . GLY A 1 82 ? -5.222 -1.166 -12.221 1.00 92.88 82 GLY A N 1
ATOM 628 C CA . GLY A 1 82 ? -4.931 -1.125 -13.659 1.00 92.88 82 GLY A CA 1
ATOM 629 C C . GLY A 1 82 ? -3.794 -0.194 -14.083 1.00 92.88 82 GLY A C 1
ATOM 630 O O . GLY A 1 82 ? -3.426 -0.184 -15.255 1.00 92.88 82 GLY A O 1
ATOM 631 N N . LYS A 1 83 ? -3.183 0.563 -13.162 1.00 96.75 83 LYS A N 1
ATOM 632 C CA . LYS A 1 83 ? -1.986 1.350 -13.491 1.00 96.75 83 LYS A CA 1
ATOM 633 C C . LYS A 1 83 ? -0.766 0.431 -13.581 1.00 96.75 83 LYS A C 1
ATOM 635 O O . LYS A 1 83 ? -0.282 -0.043 -12.555 1.00 96.75 83 LYS A O 1
ATOM 640 N N . ILE A 1 84 ? -0.286 0.226 -14.802 1.00 97.62 84 ILE A N 1
ATOM 641 C CA . ILE A 1 84 ? 0.942 -0.513 -15.115 1.00 97.62 84 ILE A CA 1
ATOM 642 C C . ILE A 1 84 ? 2.172 0.318 -14.722 1.00 97.62 84 ILE A C 1
ATOM 644 O O . ILE A 1 84 ? 2.162 1.548 -14.844 1.00 97.62 84 ILE A O 1
ATOM 648 N N . VAL A 1 85 ? 3.210 -0.368 -14.250 1.00 97.50 85 VAL A N 1
ATOM 649 C CA . VAL A 1 85 ? 4.568 0.155 -14.075 1.00 97.50 85 VAL A CA 1
ATOM 650 C C . VAL A 1 85 ? 5.320 -0.055 -15.389 1.00 97.50 85 VAL A C 1
ATOM 652 O O . VAL A 1 85 ? 5.429 -1.188 -15.857 1.00 97.50 85 VAL A O 1
ATOM 655 N N . ASP A 1 86 ? 5.793 1.021 -16.016 1.00 95.88 86 ASP A N 1
ATOM 656 C CA . ASP A 1 86 ? 6.585 0.904 -17.243 1.00 95.88 86 ASP A CA 1
ATOM 657 C C . ASP A 1 86 ? 7.983 0.320 -16.977 1.00 95.88 86 ASP A C 1
ATOM 659 O O . ASP A 1 86 ? 8.443 0.235 -15.837 1.00 95.88 86 ASP A O 1
ATOM 663 N N . LYS A 1 87 ? 8.661 -0.099 -18.051 1.00 95.50 87 LYS A N 1
ATOM 664 C CA . LYS A 1 87 ? 9.962 -0.771 -17.967 1.00 95.50 87 LYS A CA 1
ATOM 665 C C . LYS A 1 87 ? 11.035 0.092 -17.298 1.00 95.50 87 LYS A C 1
ATOM 667 O O . LYS A 1 87 ? 11.740 -0.415 -16.434 1.00 95.50 87 LYS A O 1
ATOM 672 N N . ALA A 1 88 ? 11.131 1.374 -17.654 1.00 96.94 88 ALA A N 1
ATOM 673 C CA . ALA A 1 88 ? 12.129 2.277 -17.075 1.00 96.94 88 ALA A CA 1
ATOM 674 C C . ALA A 1 88 ? 11.911 2.433 -15.564 1.00 96.94 88 ALA A C 1
ATOM 676 O O . ALA A 1 88 ? 12.843 2.381 -14.766 1.00 96.94 88 ALA A O 1
ATOM 677 N N . THR A 1 89 ? 10.649 2.534 -15.161 1.00 97.56 89 THR A N 1
ATOM 678 C CA . THR A 1 89 ? 10.245 2.597 -13.762 1.00 97.56 89 THR A CA 1
ATOM 679 C C . THR A 1 89 ? 10.522 1.284 -13.020 1.00 97.56 89 THR A C 1
ATOM 681 O O . THR A 1 89 ? 10.928 1.310 -11.860 1.00 97.56 89 THR A O 1
ATOM 684 N N . ALA A 1 90 ? 10.330 0.130 -13.665 1.00 97.94 90 ALA A N 1
ATOM 685 C CA . ALA A 1 90 ? 10.646 -1.178 -13.087 1.00 97.94 90 ALA A CA 1
ATOM 686 C C . ALA A 1 90 ? 12.160 -1.390 -12.912 1.00 97.94 90 ALA A C 1
ATOM 688 O O . ALA A 1 90 ? 12.583 -1.929 -11.888 1.00 97.94 90 ALA A O 1
ATOM 689 N N . GLU A 1 91 ? 12.970 -0.941 -13.874 1.00 97.81 91 GLU A N 1
ATOM 690 C CA . GLU A 1 91 ? 14.434 -0.924 -13.777 1.00 97.81 91 GLU A CA 1
ATOM 691 C C . GLU A 1 91 ? 14.896 -0.038 -12.615 1.00 97.81 91 GLU A C 1
ATOM 693 O O . GLU A 1 91 ? 15.626 -0.512 -11.744 1.00 97.81 91 GLU A O 1
ATOM 698 N N . HIS A 1 92 ? 14.374 1.189 -12.524 1.00 98.19 92 HIS A N 1
ATOM 699 C CA . HIS A 1 92 ? 14.674 2.110 -11.423 1.00 98.19 92 HIS A CA 1
ATOM 700 C C . HIS A 1 92 ? 14.270 1.545 -10.056 1.00 98.19 92 HIS A C 1
ATOM 702 O O . HIS A 1 92 ? 15.041 1.555 -9.098 1.00 98.19 92 HIS A O 1
ATOM 708 N N . LEU A 1 93 ? 13.072 0.963 -9.956 1.00 98.00 93 LEU A N 1
ATOM 709 C CA . LEU A 1 93 ? 12.613 0.315 -8.728 1.00 98.00 93 LEU A CA 1
ATOM 710 C C . LEU A 1 93 ? 13.535 -0.841 -8.312 1.00 98.00 93 LEU A C 1
ATOM 712 O O . LEU A 1 93 ? 13.796 -1.025 -7.121 1.00 98.00 93 LEU A O 1
ATOM 716 N N . PHE A 1 94 ? 14.046 -1.612 -9.273 1.00 98.19 94 PHE A N 1
ATOM 717 C CA . PHE A 1 94 ? 15.001 -2.681 -8.997 1.00 98.19 94 PHE A CA 1
ATOM 718 C C . PHE A 1 94 ? 16.319 -2.141 -8.422 1.00 98.19 94 PHE A C 1
ATOM 720 O O . PHE A 1 94 ? 16.856 -2.730 -7.478 1.00 98.19 94 PHE A O 1
ATOM 727 N N . GLU A 1 95 ? 16.821 -1.017 -8.935 1.00 98.31 95 GLU A N 1
ATOM 728 C CA . GLU A 1 95 ? 17.999 -0.333 -8.384 1.00 98.31 95 GLU A CA 1
ATOM 729 C C . GLU A 1 95 ? 17.747 0.150 -6.954 1.00 98.31 95 GLU A C 1
ATOM 731 O O . GLU A 1 95 ? 18.540 -0.146 -6.055 1.00 98.31 95 GLU A O 1
ATOM 736 N N . VAL A 1 96 ? 16.599 0.792 -6.703 1.00 98.25 96 VAL A N 1
ATOM 737 C CA . VAL A 1 96 ? 16.213 1.239 -5.356 1.00 98.25 96 VAL A CA 1
ATOM 738 C C . VAL A 1 96 ? 16.176 0.065 -4.375 1.00 98.25 96 VAL A C 1
ATOM 740 O O . VAL A 1 96 ? 16.749 0.168 -3.287 1.00 98.25 96 VAL A O 1
ATOM 743 N N . ILE A 1 97 ? 15.568 -1.065 -4.754 1.00 98.31 97 ILE A N 1
ATOM 744 C CA . ILE A 1 97 ? 15.523 -2.280 -3.923 1.00 98.31 97 ILE A CA 1
ATOM 745 C C . ILE A 1 97 ? 16.935 -2.756 -3.565 1.00 98.31 97 ILE A C 1
ATOM 747 O O . ILE A 1 97 ? 17.196 -3.056 -2.402 1.00 98.31 97 ILE A O 1
ATOM 751 N N . ASN A 1 98 ? 17.843 -2.822 -4.540 1.00 97.94 98 ASN A N 1
ATOM 752 C CA . ASN A 1 98 ? 19.203 -3.321 -4.321 1.00 97.94 98 ASN A CA 1
ATOM 753 C C . ASN A 1 98 ? 20.099 -2.328 -3.570 1.00 97.94 98 ASN A C 1
ATOM 755 O O . ASN A 1 98 ? 21.060 -2.744 -2.928 1.00 97.94 98 ASN A O 1
ATOM 759 N N . SER A 1 99 ? 19.769 -1.036 -3.591 1.00 98.12 99 SER A N 1
ATOM 760 C CA . SER A 1 99 ? 20.483 -0.015 -2.816 1.00 98.12 99 SER A CA 1
ATOM 761 C C . SER A 1 99 ? 20.158 -0.036 -1.314 1.00 98.12 99 SER A C 1
ATOM 763 O O . SER A 1 99 ? 20.880 0.572 -0.524 1.00 98.12 99 SER A O 1
ATOM 765 N N . ARG A 1 100 ? 19.085 -0.729 -0.900 1.00 97.44 100 ARG A N 1
ATOM 766 C CA . ARG A 1 100 ? 18.588 -0.743 0.485 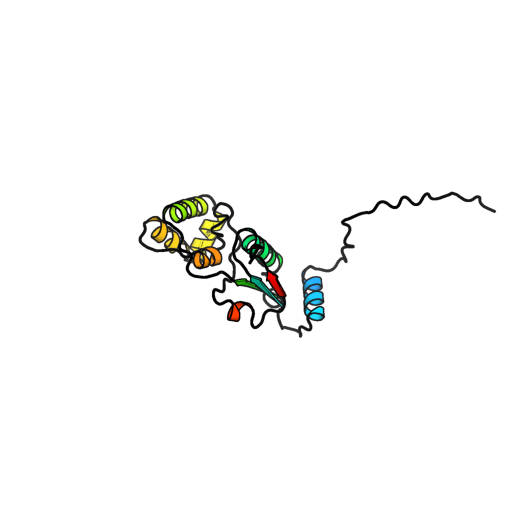1.00 97.44 100 ARG A CA 1
ATOM 767 C C . ARG A 1 100 ? 18.501 -2.160 1.043 1.00 97.44 100 ARG A C 1
ATOM 769 O O . ARG A 1 100 ? 17.607 -2.941 0.718 1.00 97.44 100 ARG A O 1
ATOM 776 N N . GLU A 1 101 ? 19.439 -2.487 1.926 1.00 97.56 101 GLU A N 1
ATOM 777 C CA . GLU A 1 101 ? 19.630 -3.840 2.454 1.00 97.56 101 GLU A CA 1
ATOM 778 C C . GLU A 1 101 ? 18.415 -4.375 3.238 1.00 97.56 101 GLU A C 1
ATOM 780 O O . GLU A 1 101 ? 18.062 -5.554 3.137 1.00 97.56 101 GLU A O 1
ATOM 785 N N . ASP A 1 102 ? 17.747 -3.517 4.007 1.00 96.62 102 ASP A N 1
ATOM 786 C CA . ASP A 1 102 ? 16.546 -3.845 4.778 1.00 96.62 102 ASP A CA 1
ATOM 787 C C . ASP A 1 102 ? 15.363 -4.209 3.865 1.00 96.62 102 ASP A C 1
ATOM 789 O O . ASP A 1 102 ? 14.681 -5.217 4.090 1.00 96.62 102 ASP A O 1
ATOM 793 N N . VAL A 1 103 ? 15.172 -3.444 2.787 1.00 97.69 103 VAL A N 1
ATOM 794 C CA . VAL A 1 103 ? 14.144 -3.681 1.767 1.00 97.69 103 VAL A CA 1
ATOM 795 C C . VAL A 1 103 ? 14.421 -4.985 1.024 1.00 97.69 103 VAL A C 1
ATOM 797 O O . VAL A 1 103 ? 13.533 -5.839 0.934 1.00 97.69 103 VAL A O 1
ATOM 800 N N . LEU A 1 104 ? 15.653 -5.182 0.547 1.00 98.25 104 LEU A N 1
ATOM 801 C CA . LEU A 1 104 ? 16.064 -6.401 -0.148 1.00 98.25 104 LEU A CA 1
ATOM 802 C C . LEU A 1 104 ? 15.826 -7.646 0.719 1.00 98.25 104 LEU A C 1
ATOM 804 O O . LEU A 1 104 ? 15.152 -8.590 0.295 1.00 98.25 104 LEU A O 1
ATOM 808 N N . ARG A 1 105 ? 16.301 -7.631 1.972 1.00 98.12 105 ARG A N 1
ATOM 809 C CA . ARG A 1 105 ? 16.089 -8.734 2.925 1.00 98.12 105 ARG A CA 1
ATOM 810 C C . ARG A 1 105 ? 14.606 -9.003 3.164 1.00 98.12 105 ARG A C 1
ATOM 812 O O . ARG A 1 105 ? 14.204 -10.168 3.207 1.00 98.12 105 ARG A O 1
ATOM 819 N N . ARG A 1 106 ? 13.787 -7.956 3.313 1.00 97.06 106 ARG A N 1
ATOM 820 C CA . ARG A 1 106 ? 12.331 -8.077 3.499 1.00 97.06 106 ARG A CA 1
ATOM 821 C C . ARG A 1 106 ? 11.671 -8.781 2.316 1.00 97.06 106 ARG A C 1
ATOM 823 O O . ARG A 1 106 ? 10.854 -9.675 2.534 1.00 97.06 106 ARG A O 1
ATOM 830 N N . LEU A 1 107 ? 12.022 -8.406 1.086 1.00 98.00 107 LEU A N 1
ATOM 831 C CA . LEU A 1 107 ? 11.450 -8.998 -0.127 1.00 98.00 107 LEU A CA 1
ATOM 832 C C . LEU A 1 107 ? 11.896 -10.446 -0.342 1.00 98.00 107 LEU A C 1
ATOM 834 O O . LEU A 1 107 ? 11.069 -11.277 -0.716 1.00 98.00 107 LEU A O 1
ATOM 838 N N . ILE A 1 108 ? 13.162 -10.772 -0.058 1.00 97.88 108 ILE A N 1
ATOM 839 C CA . ILE A 1 108 ? 13.668 -12.153 -0.124 1.00 97.88 108 ILE A CA 1
ATOM 840 C C . ILE A 1 108 ? 12.925 -13.040 0.880 1.00 97.88 108 ILE A C 1
ATOM 842 O O . ILE A 1 108 ? 12.400 -14.083 0.503 1.00 97.88 108 ILE A O 1
ATOM 846 N N . ARG A 1 109 ? 12.800 -12.603 2.142 1.00 97.56 109 ARG A N 1
ATOM 847 C CA . ARG A 1 109 ? 12.103 -13.367 3.198 1.00 97.56 109 ARG A CA 1
ATOM 848 C C . ARG A 1 109 ? 10.629 -13.634 2.889 1.00 97.56 109 ARG A C 1
ATOM 850 O O . ARG A 1 109 ? 10.074 -14.600 3.396 1.00 97.56 109 ARG A O 1
ATOM 857 N N . ARG A 1 110 ? 9.991 -12.775 2.089 1.00 96.00 110 ARG A N 1
ATOM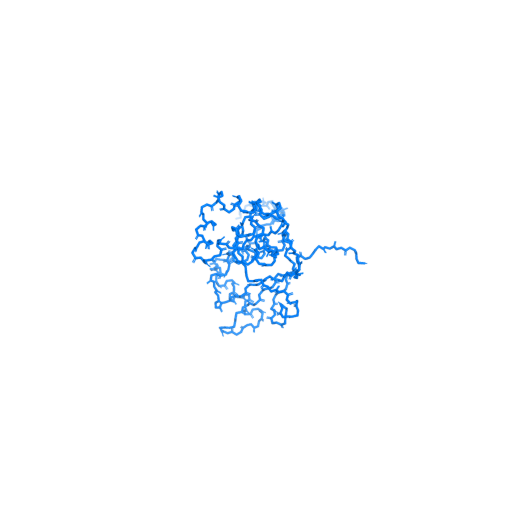 858 C CA . ARG A 1 110 ? 8.590 -12.916 1.661 1.00 96.00 110 ARG A CA 1
ATOM 859 C C . ARG A 1 110 ? 8.434 -13.585 0.292 1.00 96.00 110 ARG A C 1
ATOM 861 O O . ARG A 1 110 ? 7.327 -13.596 -0.234 1.00 96.00 110 ARG A O 1
ATOM 868 N N . CYS A 1 111 ? 9.517 -14.094 -0.301 1.00 96.19 111 CYS A N 1
ATOM 869 C CA . CYS A 1 111 ? 9.529 -14.664 -1.652 1.00 96.19 111 CYS A CA 1
ATOM 870 C C . CYS A 1 111 ? 8.990 -13.702 -2.734 1.00 96.19 111 CYS A C 1
ATOM 872 O O . CYS A 1 111 ? 8.481 -14.138 -3.761 1.00 96.19 111 CYS A O 1
ATOM 874 N N . ALA A 1 112 ? 9.103 -12.387 -2.515 1.00 96.62 112 ALA A N 1
ATOM 875 C CA . ALA A 1 112 ? 8.592 -11.353 -3.418 1.00 96.62 112 ALA A CA 1
ATOM 876 C C . ALA A 1 112 ? 9.672 -10.789 -4.355 1.00 96.62 112 ALA A C 1
ATOM 878 O O . ALA A 1 112 ? 9.346 -10.107 -5.320 1.00 96.62 112 ALA A O 1
ATOM 879 N N . TYR A 1 113 ? 10.955 -11.058 -4.087 1.00 97.94 113 TYR A N 1
ATOM 880 C CA . TYR A 1 113 ? 12.068 -10.465 -4.835 1.00 97.94 113 TYR A CA 1
ATOM 881 C C . TYR A 1 113 ? 12.103 -10.876 -6.318 1.00 97.94 113 TYR A C 1
ATOM 883 O O . TYR A 1 113 ? 12.313 -10.024 -7.178 1.00 97.94 113 TYR A O 1
ATOM 891 N N . LEU A 1 114 ? 11.833 -12.153 -6.629 1.00 97.56 114 LEU A N 1
ATOM 892 C CA . LEU A 1 114 ? 11.886 -12.686 -7.999 1.00 97.56 114 LEU A CA 1
ATOM 893 C C . LEU A 1 114 ? 10.977 -11.912 -8.964 1.00 97.56 114 LEU A C 1
ATOM 895 O O . LEU A 1 114 ? 11.388 -11.597 -10.075 1.00 97.56 114 LEU A O 1
ATOM 899 N N . LYS A 1 115 ? 9.797 -11.500 -8.490 1.00 96.88 115 LYS A N 1
ATOM 900 C CA . LYS A 1 115 ? 8.856 -10.666 -9.245 1.00 96.88 115 LYS A CA 1
ATOM 901 C C . LYS A 1 115 ? 9.514 -9.394 -9.805 1.00 96.88 115 LYS A C 1
ATOM 903 O O . LYS A 1 115 ? 9.200 -8.990 -10.919 1.00 96.88 115 LYS A O 1
ATOM 908 N N . TYR A 1 116 ? 10.407 -8.756 -9.047 1.00 98.06 116 TYR A N 1
ATOM 909 C CA . TYR A 1 116 ? 11.097 -7.533 -9.476 1.00 98.06 116 TYR A CA 1
ATOM 910 C C . TYR A 1 116 ? 12.239 -7.820 -10.457 1.00 98.06 116 TYR A C 1
ATOM 912 O O . TYR A 1 116 ? 12.515 -6.997 -11.326 1.00 98.06 116 TYR A O 1
ATOM 920 N N . VAL A 1 117 ? 12.864 -8.998 -10.363 1.00 97.94 117 VAL A N 1
ATOM 921 C CA . VAL A 1 117 ? 13.848 -9.468 -11.351 1.00 97.94 117 VAL A CA 1
ATOM 922 C C . VAL A 1 117 ? 13.165 -9.700 -12.702 1.00 97.94 117 VAL A C 1
ATOM 924 O O . VAL A 1 117 ? 13.614 -9.154 -13.706 1.00 97.94 117 VAL A O 1
ATOM 927 N N . GLU A 1 118 ? 12.060 -10.451 -12.718 1.00 97.81 118 GLU A N 1
ATOM 928 C CA . GLU A 1 118 ? 11.264 -10.740 -13.924 1.00 97.81 118 GLU A CA 1
ATOM 929 C C . GLU A 1 118 ? 10.757 -9.450 -14.580 1.00 97.81 118 GLU A C 1
ATOM 931 O O . GLU A 1 118 ? 10.844 -9.275 -15.794 1.00 97.81 118 GLU A O 1
ATOM 936 N N . ALA A 1 119 ? 10.277 -8.506 -13.767 1.00 97.12 119 ALA A N 1
ATOM 937 C CA . ALA A 1 119 ? 9.787 -7.225 -14.256 1.00 97.12 119 ALA A CA 1
ATOM 938 C C . ALA A 1 119 ? 10.878 -6.381 -14.921 1.00 97.12 119 ALA A C 1
ATOM 940 O O . ALA A 1 119 ? 10.651 -5.802 -15.982 1.00 97.12 119 ALA A O 1
ATOM 941 N N . ARG A 1 120 ? 12.080 -6.354 -14.334 1.00 96.75 120 ARG A N 1
ATOM 942 C CA . ARG A 1 120 ? 13.249 -5.676 -14.911 1.00 96.75 120 ARG A CA 1
ATOM 943 C C . ARG A 1 120 ? 13.662 -6.290 -16.251 1.00 96.75 120 ARG A C 1
ATOM 945 O O . ARG A 1 120 ? 14.034 -5.569 -17.170 1.00 96.75 120 ARG A O 1
ATOM 952 N N . LEU A 1 121 ? 13.605 -7.619 -16.366 1.00 96.50 121 LEU A N 1
ATOM 953 C CA . LEU A 1 121 ? 13.919 -8.332 -17.611 1.00 96.50 121 LEU A CA 1
ATOM 954 C C . LEU A 1 121 ? 12.848 -8.129 -18.696 1.00 96.50 121 LEU A C 1
ATOM 956 O O . LEU A 1 121 ? 13.140 -8.286 -19.879 1.00 96.50 121 LEU A O 1
ATOM 960 N N . GLY A 1 122 ? 11.646 -7.698 -18.307 1.00 93.62 122 GLY A N 1
ATOM 961 C CA . GLY A 1 122 ? 10.500 -7.533 -19.201 1.00 93.62 122 GLY A CA 1
ATOM 962 C C . GLY A 1 122 ? 9.635 -8.789 -19.326 1.00 93.62 122 GLY A C 1
ATOM 963 O O . GLY A 1 122 ? 8.678 -8.783 -20.094 1.00 93.62 122 GLY A O 1
ATOM 964 N N . ASP A 1 123 ? 9.925 -9.829 -18.543 1.00 96.38 123 ASP A N 1
ATOM 965 C CA . ASP A 1 123 ? 9.192 -11.102 -18.539 1.00 96.38 123 ASP A CA 1
ATOM 966 C C . ASP A 1 123 ? 7.869 -11.008 -17.764 1.00 96.38 123 ASP A C 1
ATOM 968 O O . ASP A 1 123 ? 6.998 -11.873 -17.875 1.00 96.38 123 ASP A O 1
ATOM 972 N N . ARG A 1 124 ? 7.700 -9.942 -16.972 1.00 96.56 124 ARG A N 1
ATOM 973 C CA . ARG A 1 124 ? 6.508 -9.701 -16.160 1.00 96.56 124 ARG A CA 1
ATOM 974 C 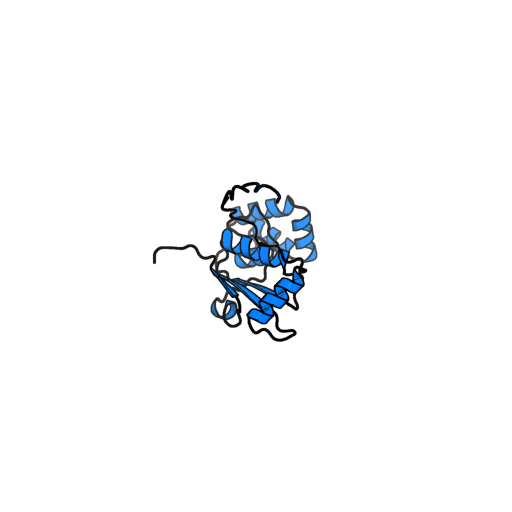C . ARG A 1 124 ? 6.082 -8.238 -16.175 1.00 96.56 124 ARG A C 1
ATOM 976 O O . ARG A 1 124 ? 6.880 -7.333 -15.961 1.00 96.56 124 ARG A O 1
ATOM 983 N N . THR A 1 125 ? 4.781 -8.004 -16.314 1.00 96.69 125 THR A N 1
ATOM 984 C CA . THR A 1 125 ? 4.177 -6.694 -16.046 1.00 96.69 125 THR A CA 1
ATOM 985 C C . THR A 1 125 ? 3.923 -6.525 -14.548 1.00 96.69 125 THR A C 1
ATOM 987 O O . THR A 1 125 ? 3.298 -7.383 -13.925 1.00 96.69 125 THR A O 1
ATOM 990 N N . LEU A 1 126 ? 4.390 -5.413 -13.977 1.00 97.75 126 LEU A N 1
ATOM 991 C CA . LEU A 1 126 ? 4.046 -4.993 -12.619 1.00 97.75 126 LEU A CA 1
ATOM 992 C C . LEU A 1 126 ? 2.867 -4.028 -12.639 1.00 97.75 126 LEU A C 1
ATOM 994 O O . LEU A 1 126 ? 2.824 -3.096 -13.447 1.00 97.75 126 LEU A O 1
ATOM 998 N N . TYR A 1 127 ? 1.959 -4.195 -11.685 1.00 97.75 127 TYR A N 1
ATOM 999 C CA . TYR A 1 127 ? 0.919 -3.219 -11.400 1.00 97.75 127 TYR A CA 1
ATOM 1000 C C . TYR A 1 127 ? 1.242 -2.410 -10.151 1.00 97.75 127 TYR A C 1
ATOM 1002 O O . TYR A 1 127 ? 1.857 -2.870 -9.186 1.00 97.75 127 TYR A O 1
ATOM 1010 N N . ALA A 1 128 ? 0.795 -1.162 -10.154 1.00 97.69 128 ALA A N 1
ATOM 1011 C CA . ALA A 1 128 ? 1.106 -0.233 -9.086 1.00 97.69 128 ALA A CA 1
ATOM 1012 C C . ALA A 1 128 ? 0.453 -0.609 -7.736 1.00 97.69 128 ALA A C 1
ATOM 1014 O O . ALA A 1 128 ? 0.961 -0.228 -6.687 1.00 97.69 128 ALA A O 1
ATOM 1015 N N . ASP A 1 129 ? -0.655 -1.357 -7.730 1.00 96.88 129 ASP A N 1
ATOM 1016 C CA . ASP A 1 129 ? -1.219 -1.946 -6.507 1.00 96.88 129 ASP A CA 1
ATOM 1017 C C . ASP A 1 129 ? -0.396 -3.131 -5.987 1.00 96.88 129 ASP A C 1
ATOM 1019 O O . ASP A 1 129 ? -0.294 -3.308 -4.773 1.00 96.88 129 ASP A O 1
ATOM 1023 N N . GLU A 1 130 ? 0.252 -3.902 -6.865 1.00 96.44 130 GLU A N 1
ATOM 1024 C CA . GLU A 1 130 ? 1.138 -4.995 -6.454 1.00 96.44 130 GLU A CA 1
ATOM 1025 C C . GLU A 1 130 ? 2.402 -4.484 -5.766 1.00 96.44 130 GLU A C 1
ATOM 1027 O O . GLU A 1 130 ? 2.806 -5.050 -4.752 1.00 96.44 130 GLU A O 1
ATOM 1032 N N . ILE A 1 131 ? 3.034 -3.435 -6.300 1.00 97.62 131 ILE A N 1
ATOM 1033 C CA . ILE A 1 131 ? 4.250 -2.877 -5.687 1.00 97.62 131 ILE A CA 1
ATOM 1034 C C . ILE A 1 131 ? 3.924 -2.141 -4.379 1.00 97.62 131 ILE A C 1
ATOM 1036 O O . ILE A 1 131 ? 4.718 -2.155 -3.442 1.00 97.62 131 ILE A O 1
ATOM 1040 N N . LEU A 1 132 ? 2.718 -1.574 -4.257 1.00 97.88 132 LEU A N 1
ATOM 1041 C CA . LEU A 1 132 ? 2.273 -0.909 -3.032 1.00 97.88 132 LEU A CA 1
ATOM 1042 C C . LEU A 1 132 ? 2.060 -1.894 -1.878 1.00 97.88 132 LEU A C 1
ATOM 1044 O O . LEU A 1 132 ? 2.386 -1.571 -0.736 1.00 97.88 132 LEU A O 1
ATOM 1048 N N . LYS A 1 133 ? 1.600 -3.120 -2.167 1.00 97.50 133 LYS A N 1
ATOM 1049 C CA . LYS A 1 133 ? 1.537 -4.209 -1.170 1.00 97.50 133 LYS A CA 1
ATOM 1050 C C . LYS A 1 133 ? 2.906 -4.517 -0.569 1.00 97.50 133 LYS A C 1
ATOM 1052 O O . LYS A 1 133 ? 2.990 -4.882 0.599 1.00 97.50 133 LYS A O 1
ATOM 1057 N N . ASP A 1 134 ? 3.969 -4.315 -1.342 1.00 97.50 134 ASP A N 1
ATOM 1058 C CA . ASP A 1 134 ? 5.353 -4.524 -0.916 1.00 97.50 134 ASP A CA 1
ATOM 1059 C C . ASP A 1 134 ? 6.015 -3.264 -0.338 1.00 97.50 134 ASP A C 1
ATOM 1061 O O . ASP A 1 134 ? 7.167 -3.330 0.099 1.00 97.50 134 ASP A O 1
ATOM 1065 N N . GLY A 1 135 ? 5.287 -2.145 -0.280 1.00 97.31 135 GLY A N 1
ATOM 1066 C CA . GLY A 1 135 ? 5.748 -0.882 0.292 1.00 97.31 135 GLY A CA 1
ATOM 1067 C C . GLY A 1 135 ? 6.355 0.089 -0.719 1.00 97.31 135 GLY A C 1
ATOM 1068 O O . GLY A 1 135 ? 7.197 0.891 -0.337 1.00 97.31 135 GLY A O 1
ATOM 1069 N N . PHE A 1 136 ? 5.963 0.050 -1.993 1.00 97.81 136 PHE A N 1
ATOM 1070 C CA . PHE A 1 136 ? 6.426 1.018 -2.994 1.00 97.81 136 PHE A CA 1
ATOM 1071 C C . PHE A 1 136 ? 5.275 1.858 -3.543 1.00 97.81 136 PHE A C 1
ATOM 1073 O O . PHE A 1 136 ? 4.282 1.336 -4.047 1.00 97.81 136 PHE A O 1
ATOM 1080 N N . CYS A 1 137 ? 5.420 3.179 -3.483 1.00 96.69 137 CYS A N 1
ATOM 1081 C CA . CYS A 1 137 ? 4.496 4.106 -4.124 1.00 96.69 137 CYS A CA 1
ATOM 1082 C C . CYS A 1 137 ? 5.064 4.527 -5.481 1.00 96.69 137 CYS A C 1
ATOM 1084 O O . CYS A 1 137 ? 6.175 5.042 -5.550 1.00 96.69 137 CYS A O 1
ATOM 1086 N N . LEU A 1 138 ? 4.278 4.373 -6.552 1.00 94.94 138 LEU A N 1
ATOM 1087 C CA . LEU A 1 138 ? 4.696 4.733 -7.914 1.00 94.94 138 LEU A CA 1
ATOM 1088 C C . LEU A 1 138 ? 5.145 6.201 -8.041 1.00 94.94 138 LEU A C 1
ATOM 1090 O O . LEU A 1 138 ? 6.024 6.509 -8.832 1.00 94.94 138 LEU A O 1
ATOM 1094 N N . ASN A 1 139 ? 4.556 7.102 -7.251 1.00 92.38 139 ASN A N 1
ATOM 1095 C CA . ASN A 1 139 ? 4.877 8.531 -7.292 1.00 92.38 139 ASN A CA 1
ATOM 1096 C C . ASN A 1 139 ? 6.077 8.902 -6.399 1.00 92.38 139 ASN A C 1
ATOM 1098 O O . ASN A 1 139 ? 6.453 10.068 -6.354 1.00 92.38 139 ASN A O 1
ATOM 1102 N N . MET A 1 140 ? 6.625 7.947 -5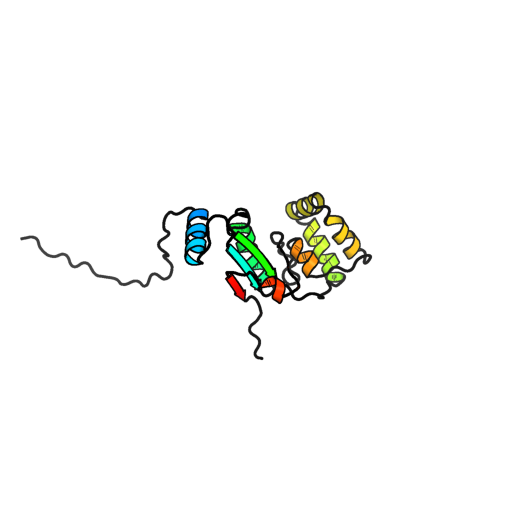.641 1.00 95.12 140 MET A N 1
ATOM 1103 C CA . MET A 1 140 ? 7.710 8.147 -4.672 1.00 95.12 140 MET A CA 1
ATOM 1104 C C . MET A 1 140 ? 8.610 6.905 -4.602 1.00 95.12 140 MET A C 1
ATOM 1106 O O . MET A 1 140 ? 8.832 6.337 -3.533 1.00 95.12 140 MET A O 1
ATOM 1110 N N . ILE A 1 141 ? 9.098 6.443 -5.752 1.00 94.38 141 ILE A N 1
ATOM 1111 C CA . ILE A 1 141 ? 9.821 5.164 -5.849 1.00 94.38 141 ILE A CA 1
ATOM 1112 C C . ILE A 1 141 ? 11.101 5.160 -5.015 1.00 94.38 141 ILE A C 1
ATOM 1114 O O . ILE A 1 141 ? 11.405 4.156 -4.379 1.00 94.38 141 ILE A O 1
ATOM 1118 N N . ASP A 1 142 ? 11.783 6.301 -4.925 1.00 96.06 142 ASP A N 1
ATOM 1119 C CA . ASP A 1 142 ? 13.029 6.458 -4.165 1.00 96.06 142 ASP A CA 1
ATOM 1120 C C . ASP A 1 142 ? 12.850 6.366 -2.647 1.00 96.06 142 ASP A C 1
ATOM 1122 O O . ASP A 1 142 ? 13.833 6.290 -1.905 1.00 96.06 142 ASP A O 1
ATOM 1126 N N . THR A 1 143 ? 11.603 6.379 -2.166 1.00 95.62 143 THR A N 1
ATOM 1127 C CA . THR A 1 143 ? 11.261 6.353 -0.740 1.00 95.62 143 THR A CA 1
ATOM 1128 C C . THR A 1 143 ? 10.395 5.134 -0.421 1.00 95.62 143 THR A C 1
ATOM 1130 O O . THR A 1 143 ? 9.167 5.240 -0.365 1.00 95.62 143 THR A O 1
ATOM 1133 N N . PRO A 1 144 ? 11.009 3.958 -0.197 1.00 96.19 144 PRO A N 1
ATOM 1134 C CA . PRO A 1 144 ? 10.276 2.776 0.228 1.00 96.19 144 PRO A CA 1
ATOM 1135 C C . PRO A 1 144 ? 9.541 3.004 1.547 1.00 96.19 144 PRO A C 1
ATOM 1137 O O . PRO A 1 144 ? 10.052 3.627 2.476 1.00 96.19 144 PRO A O 1
ATOM 1140 N N . LEU A 1 145 ? 8.337 2.454 1.614 1.00 96.75 145 LEU A N 1
ATOM 1141 C CA . LEU A 1 145 ? 7.419 2.503 2.740 1.00 96.75 145 LEU A CA 1
ATOM 1142 C C . LEU A 1 145 ? 7.351 1.135 3.440 1.00 96.75 145 LEU A C 1
ATOM 1144 O O . LEU A 1 145 ? 7.933 0.123 3.004 1.00 96.75 145 LEU A O 1
ATOM 1148 N N . CYS A 1 146 ? 6.591 1.083 4.533 1.00 95.56 146 CYS A N 1
ATOM 1149 C CA . CYS A 1 146 ? 6.148 -0.182 5.097 1.00 95.56 146 CYS A CA 1
ATOM 1150 C C . CYS A 1 146 ? 5.142 -0.871 4.140 1.00 95.56 146 CYS A C 1
ATOM 1152 O O . CYS A 1 146 ? 4.452 -0.200 3.368 1.00 95.56 146 CYS A O 1
ATOM 1154 N N . PRO A 1 147 ? 5.061 -2.213 4.135 1.00 96.25 147 PRO A N 1
ATOM 1155 C CA . PRO A 1 147 ? 4.090 -2.940 3.321 1.00 96.25 147 PRO A CA 1
ATOM 1156 C C . PRO A 1 147 ? 2.658 -2.621 3.766 1.00 96.25 147 PRO A C 1
ATOM 1158 O O . PRO A 1 147 ? 2.375 -2.624 4.964 1.00 96.25 147 PRO A O 1
ATOM 1161 N N . LEU A 1 148 ? 1.751 -2.403 2.813 1.00 97.38 148 LEU A N 1
ATOM 1162 C CA . LEU A 1 148 ? 0.367 -2.005 3.086 1.00 97.38 148 LEU A CA 1
ATOM 1163 C C . LEU A 1 148 ? -0.641 -3.093 2.700 1.00 97.38 148 LEU A C 1
ATOM 1165 O O . LEU A 1 148 ? -0.456 -3.828 1.727 1.00 97.38 148 LEU A O 1
ATOM 1169 N N . LYS A 1 149 ? -1.774 -3.146 3.411 1.00 97.50 149 LYS A N 1
ATOM 1170 C CA . LYS A 1 149 ? -2.953 -3.901 2.965 1.00 97.50 149 LYS A CA 1
ATOM 1171 C C . LYS A 1 149 ? -3.679 -3.096 1.885 1.00 97.50 149 LYS A C 1
ATOM 1173 O O . LYS A 1 149 ? -4.411 -2.158 2.190 1.00 97.50 149 LYS A O 1
ATOM 1178 N N . VAL A 1 150 ? -3.453 -3.450 0.622 1.00 98.12 150 VAL A N 1
ATOM 1179 C CA . VAL A 1 150 ? -4.033 -2.748 -0.535 1.00 98.12 150 VAL A CA 1
ATOM 1180 C C . VAL A 1 150 ? -5.324 -3.423 -0.990 1.00 98.12 150 VAL A C 1
ATOM 1182 O O . VAL A 1 150 ? -5.336 -4.631 -1.229 1.00 98.12 150 VAL A O 1
ATOM 1185 N N . VAL A 1 151 ? -6.378 -2.628 -1.168 1.00 97.81 151 VAL A N 1
ATOM 1186 C CA . VAL A 1 151 ? -7.673 -3.034 -1.732 1.00 97.81 151 VAL A CA 1
ATOM 1187 C C . VAL A 1 151 ? -7.905 -2.278 -3.041 1.00 97.81 151 VAL A C 1
ATOM 1189 O O . VAL A 1 151 ? -7.587 -1.094 -3.148 1.00 97.81 151 VAL A O 1
ATOM 1192 N N . THR A 1 152 ? -8.445 -2.950 -4.055 1.00 97.25 152 THR A N 1
ATOM 1193 C CA . THR A 1 152 ? -8.672 -2.358 -5.386 1.00 97.25 152 THR A CA 1
ATOM 1194 C C . THR A 1 152 ? -10.142 -2.073 -5.682 1.00 97.25 152 THR A C 1
ATOM 1196 O O . THR A 1 152 ? -10.450 -1.194 -6.490 1.00 97.25 152 THR A O 1
ATOM 1199 N N . ASN A 1 153 ? -11.068 -2.736 -4.989 1.00 97.12 153 ASN A N 1
ATOM 1200 C CA . ASN A 1 153 ? -12.491 -2.420 -5.038 1.00 97.12 153 ASN A CA 1
ATOM 1201 C C . ASN A 1 153 ? -12.827 -1.338 -3.997 1.00 97.12 153 ASN A C 1
ATOM 1203 O O . ASN A 1 153 ? -12.573 -1.521 -2.810 1.00 97.12 153 ASN A O 1
ATOM 1207 N N . LEU A 1 154 ? -13.380 -0.200 -4.435 1.00 96.38 154 LEU A N 1
ATOM 1208 C CA . LEU A 1 154 ? -13.672 0.917 -3.529 1.00 96.38 154 LEU A CA 1
ATOM 1209 C C . LEU A 1 154 ? -14.799 0.586 -2.550 1.00 96.38 154 LEU A C 1
ATOM 1211 O O . LEU A 1 154 ? -14.694 0.934 -1.382 1.00 96.38 154 LEU A O 1
ATOM 1215 N N . GLN A 1 155 ? -15.852 -0.090 -3.013 1.00 96.06 155 GLN A N 1
ATOM 1216 C CA . GLN A 1 155 ? -16.989 -0.455 -2.169 1.00 96.06 155 GLN A CA 1
ATOM 1217 C C . GLN A 1 155 ? -16.541 -1.409 -1.065 1.00 96.06 155 GLN A C 1
ATOM 1219 O O . GLN A 1 155 ? -16.786 -1.139 0.103 1.00 96.06 155 GLN A O 1
ATOM 1224 N N . GLU A 1 156 ? -15.790 -2.455 -1.421 1.00 94.44 156 GLU A N 1
ATOM 1225 C CA . GLU A 1 156 ? -15.173 -3.359 -0.445 1.00 94.44 156 GLU A CA 1
ATOM 1226 C C . GLU A 1 156 ? -14.279 -2.586 0.527 1.00 94.44 156 GLU A C 1
ATOM 1228 O O . GLU A 1 156 ? -14.317 -2.828 1.731 1.00 94.44 156 GLU A O 1
ATOM 1233 N N . ALA A 1 157 ? -13.497 -1.632 0.010 1.00 94.94 157 ALA A N 1
ATOM 1234 C CA . ALA A 1 157 ? -12.578 -0.836 0.805 1.00 94.94 157 ALA A CA 1
ATOM 1235 C C . ALA A 1 157 ? -13.261 0.067 1.831 1.00 94.94 157 ALA A C 1
ATOM 1237 O O . ALA A 1 157 ? -12.583 0.441 2.773 1.00 94.94 157 ALA A O 1
ATOM 1238 N N . VAL A 1 158 ? -14.532 0.442 1.674 1.00 96.69 158 VAL A N 1
ATOM 1239 C CA . VAL A 1 158 ? -15.208 1.372 2.601 1.00 96.69 158 VAL A CA 1
ATOM 1240 C C . VAL A 1 158 ? -16.394 0.757 3.337 1.00 96.69 158 VAL A C 1
ATOM 1242 O O . VAL A 1 158 ? -16.845 1.341 4.315 1.00 96.69 158 VAL A O 1
ATOM 1245 N N . TRP A 1 159 ? -16.879 -0.412 2.905 1.00 96.00 159 TRP A N 1
ATOM 1246 C CA . TRP A 1 159 ? -18.108 -1.036 3.408 1.00 96.00 159 TRP A CA 1
ATOM 1247 C C . TRP A 1 159 ? -18.147 -1.197 4.933 1.00 96.00 159 TRP A C 1
ATOM 1249 O O . TRP A 1 159 ? -19.164 -0.911 5.555 1.00 96.00 159 TRP A O 1
ATOM 1259 N N . ASP A 1 160 ? -17.040 -1.639 5.530 1.00 95.06 160 ASP A N 1
ATOM 1260 C CA . ASP A 1 160 ? -16.870 -1.829 6.974 1.00 95.06 160 ASP A CA 1
ATOM 1261 C C . ASP A 1 160 ? -15.858 -0.840 7.579 1.00 95.06 160 ASP A C 1
ATOM 1263 O O . ASP A 1 160 ? -15.225 -1.135 8.586 1.00 95.06 160 ASP A O 1
ATOM 1267 N N . ALA A 1 161 ? -15.629 0.315 6.949 1.00 97.38 161 ALA A N 1
ATOM 1268 C CA . ALA A 1 161 ? -14.704 1.313 7.476 1.00 97.38 161 ALA A CA 1
ATOM 1269 C C . ALA A 1 161 ? -15.341 2.131 8.606 1.00 97.38 161 ALA A C 1
ATOM 1271 O O . ALA A 1 161 ? -16.439 2.656 8.448 1.00 97.38 161 ALA A O 1
ATOM 1272 N N . ASP A 1 162 ? -14.604 2.317 9.698 1.00 97.50 162 ASP A N 1
ATOM 1273 C CA . ASP A 1 162 ? -14.984 3.239 10.771 1.00 97.50 162 ASP A CA 1
ATOM 1274 C C . ASP A 1 162 ? -14.455 4.647 10.493 1.00 97.50 162 ASP A C 1
ATOM 1276 O O . ASP A 1 162 ? -15.132 5.643 10.730 1.00 97.50 162 ASP A O 1
ATOM 1280 N N . ILE A 1 163 ? -13.236 4.725 9.946 1.00 97.69 163 ILE A N 1
ATOM 1281 C CA . ILE A 1 163 ? -12.587 5.977 9.558 1.00 97.69 163 ILE A CA 1
ATOM 1282 C C . ILE A 1 163 ? -12.168 5.884 8.096 1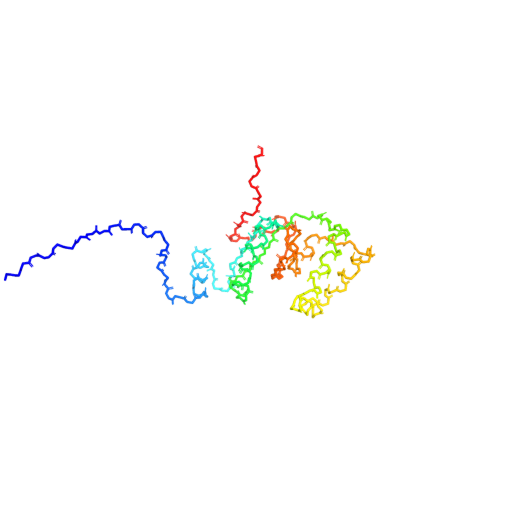.00 97.69 163 ILE A C 1
ATOM 1284 O O . ILE A 1 163 ? -11.416 4.989 7.702 1.00 97.69 163 ILE A O 1
ATOM 1288 N N . VAL A 1 164 ? -12.611 6.857 7.301 1.00 98.00 164 VAL A N 1
ATOM 1289 C CA . VAL A 1 164 ? -12.218 7.017 5.899 1.00 98.00 164 VAL A CA 1
ATOM 1290 C C . VAL A 1 164 ? -11.394 8.289 5.750 1.00 98.00 164 VAL A C 1
ATOM 1292 O O . VAL A 1 164 ? -11.836 9.380 6.099 1.00 98.00 164 VAL A O 1
ATOM 1295 N N . ILE A 1 165 ? -10.191 8.147 5.204 1.00 97.69 165 ILE A N 1
ATOM 1296 C CA . ILE A 1 165 ? -9.229 9.229 5.013 1.00 97.69 165 ILE A CA 1
ATOM 1297 C C . ILE A 1 165 ? -9.125 9.506 3.522 1.00 97.69 165 ILE A C 1
ATOM 1299 O O . ILE A 1 165 ? -8.619 8.679 2.763 1.00 97.69 165 ILE A O 1
ATOM 1303 N N . ASN A 1 166 ? -9.610 10.667 3.087 1.00 95.12 166 ASN A N 1
ATOM 1304 C CA . ASN A 1 166 ? -9.524 11.061 1.688 1.00 95.12 166 ASN A CA 1
ATOM 1305 C C . ASN A 1 166 ? -8.109 11.557 1.350 1.00 95.12 166 ASN A C 1
ATOM 1307 O O . ASN A 1 166 ? -7.691 12.619 1.801 1.00 95.12 166 ASN A O 1
ATOM 1311 N N . GLY A 1 167 ? -7.388 10.784 0.541 1.00 93.44 167 GLY A N 1
ATOM 1312 C CA . GLY A 1 167 ? -6.081 11.123 -0.024 1.00 93.44 167 GLY A CA 1
ATOM 1313 C C . GLY A 1 167 ? -6.120 11.368 -1.535 1.00 93.44 167 GLY A C 1
ATOM 1314 O O . GLY A 1 167 ? -5.068 11.359 -2.180 1.00 93.44 167 GLY A O 1
ATOM 1315 N N . LEU A 1 168 ? -7.311 11.524 -2.122 1.00 90.44 168 LEU A N 1
ATOM 1316 C CA . LEU A 1 168 ? -7.464 11.912 -3.520 1.00 90.44 168 LEU A CA 1
ATOM 1317 C C . LEU A 1 168 ? -7.198 13.414 -3.684 1.00 90.44 168 LEU A C 1
ATOM 1319 O O . LEU A 1 168 ? -7.524 14.195 -2.791 1.00 90.44 168 LEU A O 1
ATOM 1323 N N . PRO A 1 169 ? -6.604 13.835 -4.814 1.00 85.19 169 PRO A N 1
ATOM 1324 C CA . PRO A 1 169 ? -6.416 15.251 -5.086 1.00 85.19 169 PRO A CA 1
ATOM 1325 C C . PRO A 1 169 ? -7.773 15.952 -5.180 1.00 85.19 169 PRO A C 1
ATOM 1327 O O . PRO A 1 169 ? -8.707 15.425 -5.787 1.00 85.19 169 PRO A O 1
ATOM 1330 N N . SER A 1 170 ? -7.858 17.161 -4.628 1.00 76.25 170 SER A N 1
ATOM 1331 C CA . SER A 1 170 ? -8.961 18.073 -4.911 1.00 76.25 170 SER A CA 1
ATOM 1332 C C . SER A 1 170 ? -8.833 18.527 -6.362 1.00 76.25 170 SER A C 1
ATOM 1334 O O . SER A 1 170 ? -8.035 19.406 -6.674 1.00 76.25 170 SER A O 1
ATOM 1336 N N . THR A 1 171 ? -9.559 17.882 -7.266 1.00 77.81 171 THR A N 1
ATOM 1337 C CA . THR A 1 171 ? -9.747 18.382 -8.629 1.00 77.81 171 THR A CA 1
ATOM 1338 C C . THR A 1 171 ? -11.079 19.108 -8.681 1.00 77.81 171 THR A C 1
ATOM 1340 O O . THR A 1 171 ? -12.067 18.581 -8.171 1.00 77.81 171 THR A O 1
ATOM 1343 N N . GLU A 1 172 ? -11.115 20.292 -9.292 1.00 55.28 172 GLU A N 1
ATOM 1344 C CA . GLU A 1 172 ? -12.380 20.897 -9.711 1.00 55.28 172 GLU A CA 1
ATOM 1345 C C . GLU A 1 172 ? -13.080 19.894 -10.641 1.00 55.28 172 GLU A C 1
ATOM 1347 O O . GLU A 1 172 ? -12.505 19.461 -11.642 1.00 55.28 172 GLU A O 1
ATOM 1352 N N . THR A 1 173 ? -14.253 19.420 -10.225 1.00 47.38 173 THR A N 1
ATOM 1353 C CA . THR A 1 173 ? -15.146 18.562 -11.017 1.00 47.38 173 THR A CA 1
ATOM 1354 C C . THR A 1 173 ? -16.008 19.392 -11.939 1.00 47.38 173 THR A C 1
ATOM 1356 O O . THR A 1 173 ? -16.582 20.377 -11.421 1.00 47.38 173 THR A O 1
#

Foldseek 3Di:
DDDDDDDDDDPDPDDDDPPPDPDDPVVVLVVVCVVLVHDPQDAAEEEQEEQAPVSLVVLLVCCVSCVVVVSHYDGAYEDAWDAWQDQVRLLVLLVLCVVDPVLVVLCVVVVNNVQSVCSNVVVDIDIQQNVQQSQARSNCSNDGGHGHHYDNDVCVRPVPHSHYHYPDDPDDD

Secondary structure (DSSP, 8-state):
-PPPP---------TT--------HHHHHHHHHHHTTPPTTPPEEEEEE--SHHHHHHHHHHHHHHTT-TTTEEEEEE--S--EEPHHHHHHHHHHHHH-HHHHHHHHHTT-HHHHHHHHHTSSPEEHHHHHHTT--TT-TTS------EE--HHHHHHT-SEEEE-S-----

Organism: NCBI:txid34289